Protein AF-A0A812T9V3-F1 (afdb_monomer_lite)

Foldseek 3Di:
DVVVVVVVDPPDPDAAEEEQEADAPVSLVVVLLVLLVVLLPPPLSQSVVVVVSHPYYHYDHNVVVNVCCVVPPPLVSVLSSVCSVPVVCNVVSCCVSPVVVVCVVVVVVVPPDPPD

pLDDT: mean 84.27, std 14.65, range [50.88, 98.06]

Secondary structure (DSSP, 8-state):
-HHHHHTTSPPPPPP-EEEE---THHHHHHHHHHHHHHHTTSTT--HHHHHHT-SEEEE-THHHHHHHHHHH-HHHHHHHHHHHH-GGGHHHHHIIIIIHHHHHHTTTTTT-----

Sequence (116 aa):
MLRLLAALLPAAAAFKALALQGGGARAVAVEAGLFVGLADGEADQAVESCLASFQLLSSVSGSSWFSSELLFSESFLQLLRGMAADPSSAASKFQESWIRPWLTATAVDEKRCPVT

Structure (mmCIF, N/CA/C/O backbone):
data_AF-A0A812T9V3-F1
#
_entry.id   AF-A0A812T9V3-F1
#
loop_
_atom_site.group_PDB
_atom_site.id
_atom_site.type_symbol
_atom_site.label_atom_id
_atom_site.label_alt_id
_atom_site.label_comp_id
_atom_site.label_asym_id
_atom_site.label_entity_id
_atom_site.label_seq_id
_atom_site.pdbx_PDB_ins_code
_atom_site.Cartn_x
_atom_site.Cartn_y
_atom_site.Cartn_z
_atom_site.occupancy
_atom_site.B_iso_or_equiv
_atom_site.auth_seq_id
_atom_site.auth_comp_id
_atom_site.auth_asym_id
_atom_site.auth_atom_id
_atom_site.pdbx_PDB_model_num
ATOM 1 N N . MET A 1 1 ? -24.220 0.323 44.209 1.00 53.03 1 MET A N 1
ATOM 2 C CA . MET A 1 1 ? -24.541 1.336 43.175 1.00 53.03 1 MET A CA 1
ATOM 3 C C . MET A 1 1 ? -23.369 1.692 42.253 1.00 53.03 1 MET A C 1
ATOM 5 O O . MET A 1 1 ? -23.631 1.927 41.085 1.00 53.03 1 MET A O 1
ATOM 9 N N . LEU A 1 2 ? -22.097 1.660 42.687 1.00 52.50 2 LEU A N 1
ATOM 10 C CA . LEU A 1 2 ? -20.949 2.050 41.836 1.00 52.50 2 LEU A CA 1
ATOM 11 C C . LEU A 1 2 ? -20.721 1.184 40.573 1.00 52.50 2 LEU A C 1
ATOM 13 O O . LEU A 1 2 ? -20.263 1.690 39.557 1.00 52.50 2 LEU A O 1
ATOM 17 N N . ARG A 1 3 ? -21.076 -0.110 40.602 1.00 52.84 3 ARG A N 1
ATOM 18 C CA . ARG A 1 3 ? -20.931 -1.016 39.442 1.00 52.84 3 ARG A CA 1
ATOM 19 C C . ARG A 1 3 ? -21.969 -0.788 38.334 1.00 52.84 3 ARG A C 1
ATOM 21 O O . ARG A 1 3 ? -21.733 -1.204 37.209 1.00 52.84 3 ARG A O 1
ATOM 28 N N . LEU A 1 4 ? -23.086 -0.121 38.639 1.00 52.69 4 LEU A N 1
ATOM 29 C CA . LEU A 1 4 ? -24.145 0.144 37.660 1.00 52.69 4 LEU A CA 1
ATOM 30 C C . LEU A 1 4 ? -23.802 1.345 36.757 1.00 52.69 4 LEU A C 1
ATOM 32 O O . LEU A 1 4 ? -24.183 1.350 35.596 1.00 52.69 4 LEU A O 1
ATOM 36 N N . LEU A 1 5 ? -23.036 2.325 37.261 1.00 53.34 5 LEU A N 1
ATOM 37 C CA . LEU A 1 5 ? -22.588 3.481 36.469 1.00 53.34 5 LEU A CA 1
ATOM 38 C C . LEU A 1 5 ? -21.496 3.124 35.447 1.00 53.34 5 LEU A C 1
ATOM 40 O O . LEU A 1 5 ? -21.483 3.681 34.356 1.00 53.34 5 LEU A O 1
ATOM 44 N N . ALA A 1 6 ? -20.608 2.176 35.764 1.00 58.19 6 ALA A N 1
ATOM 45 C CA . ALA A 1 6 ? -19.553 1.741 34.843 1.00 58.19 6 ALA A CA 1
ATOM 46 C C . ALA A 1 6 ? -20.096 0.981 33.616 1.00 58.19 6 ALA A C 1
ATOM 48 O O . ALA A 1 6 ? -19.473 1.009 32.564 1.00 58.19 6 ALA A O 1
ATOM 49 N N . ALA A 1 7 ? -21.265 0.342 33.737 1.00 58.66 7 ALA A N 1
ATOM 50 C CA . ALA A 1 7 ? -21.943 -0.347 32.635 1.00 58.66 7 ALA A CA 1
ATOM 51 C C . ALA A 1 7 ? -22.745 0.599 31.716 1.00 58.66 7 ALA A C 1
ATOM 53 O O . ALA A 1 7 ? -23.219 0.172 30.667 1.00 58.66 7 ALA A O 1
ATOM 54 N N . LEU A 1 8 ? -22.917 1.863 32.119 1.00 62.00 8 LEU A N 1
ATOM 55 C CA . LEU A 1 8 ? -23.640 2.899 31.371 1.00 62.00 8 LEU A CA 1
ATOM 56 C C . LEU A 1 8 ? -22.701 3.879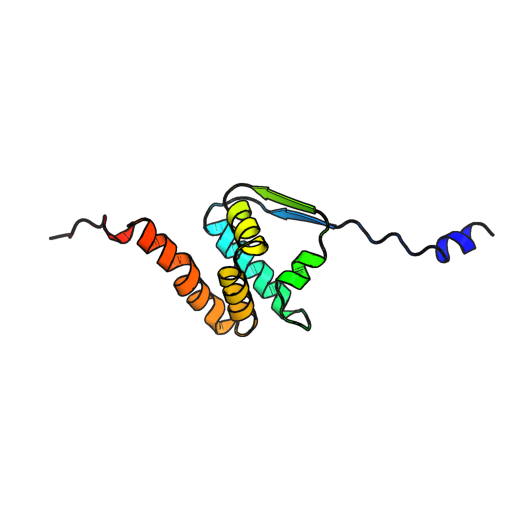 30.653 1.00 62.00 8 LEU A C 1
ATOM 58 O O . LEU A 1 8 ? -23.158 4.684 29.845 1.00 62.00 8 LEU A O 1
ATOM 62 N N . LEU A 1 9 ? -21.398 3.821 30.939 1.00 62.47 9 LEU A N 1
ATOM 63 C CA . LEU A 1 9 ? -20.389 4.544 30.177 1.00 62.47 9 LEU A CA 1
ATOM 64 C C . LEU A 1 9 ? -20.079 3.728 28.916 1.00 62.47 9 LEU A C 1
ATOM 66 O O . LEU A 1 9 ? -19.739 2.549 29.045 1.00 62.47 9 LEU A O 1
ATOM 70 N N . PRO A 1 10 ? -20.173 4.314 27.708 1.00 61.03 10 PRO A N 1
ATOM 71 C CA . PRO A 1 10 ? -19.647 3.664 26.519 1.00 61.03 10 PRO A CA 1
ATOM 72 C C . PRO A 1 10 ? -18.195 3.288 26.809 1.00 61.03 10 PRO A C 1
ATOM 74 O O . PRO A 1 10 ? -17.424 4.138 27.266 1.00 61.03 10 PRO A O 1
ATOM 77 N N . ALA A 1 11 ? -17.822 2.027 26.584 1.00 65.56 11 ALA A N 1
ATOM 78 C CA . ALA A 1 11 ? -16.415 1.660 26.594 1.00 65.56 11 ALA A CA 1
ATOM 79 C C . ALA A 1 11 ? -15.706 2.624 25.637 1.00 65.56 11 ALA A C 1
ATOM 81 O O . ALA A 1 11 ? -16.098 2.722 24.472 1.00 65.56 11 ALA A O 1
ATOM 82 N N . ALA A 1 12 ? -14.736 3.393 26.140 1.00 67.06 12 ALA A N 1
ATOM 83 C CA . ALA A 1 12 ? -13.962 4.283 25.290 1.00 67.06 12 ALA A CA 1
ATOM 84 C C . ALA A 1 12 ? -13.429 3.445 24.123 1.00 67.06 12 ALA A C 1
ATOM 86 O O . ALA A 1 12 ? -12.824 2.394 24.354 1.00 67.06 12 ALA A O 1
ATOM 87 N N . ALA A 1 13 ? -13.736 3.854 22.889 1.00 71.25 13 ALA A N 1
ATOM 88 C CA . ALA A 1 13 ? -13.310 3.118 21.709 1.00 71.25 13 ALA A CA 1
ATOM 89 C C . ALA A 1 13 ? -11.794 2.893 21.797 1.00 71.25 13 ALA A C 1
ATOM 91 O O . ALA A 1 13 ? -11.039 3.831 22.063 1.00 71.25 13 ALA A O 1
ATOM 92 N N . ALA A 1 14 ? -11.361 1.640 21.648 1.00 81.81 14 ALA A N 1
ATOM 93 C CA . ALA A 1 14 ? -9.952 1.300 21.778 1.00 81.81 14 ALA A CA 1
ATOM 94 C C . ALA A 1 14 ? -9.133 2.070 20.733 1.00 81.81 14 ALA A C 1
ATOM 96 O O . ALA A 1 14 ? -9.471 2.059 19.548 1.00 81.81 14 ALA A O 1
ATOM 97 N N . PHE A 1 15 ? -8.052 2.713 21.174 1.00 88.00 15 PHE A N 1
ATOM 98 C CA . PHE A 1 15 ? -7.090 3.347 20.280 1.00 88.00 15 PHE A CA 1
ATOM 99 C C . PHE A 1 15 ? -6.330 2.263 19.506 1.00 88.00 15 PHE A C 1
ATOM 101 O O . PHE A 1 15 ? -5.691 1.396 20.104 1.00 88.00 15 PHE A O 1
ATOM 108 N N . LYS A 1 16 ? -6.407 2.306 18.178 1.00 92.56 16 LYS A N 1
ATOM 109 C CA . LYS A 1 16 ? -5.756 1.386 17.249 1.00 92.56 16 LYS A CA 1
ATOM 110 C C . LYS A 1 16 ? -4.620 2.112 16.535 1.00 92.56 16 LYS A C 1
ATOM 112 O O . LYS A 1 16 ? -4.828 3.123 15.867 1.00 92.56 16 LYS A O 1
ATOM 117 N N . ALA A 1 17 ? -3.418 1.561 16.649 1.00 94.00 17 ALA A N 1
ATOM 118 C CA . ALA A 1 17 ? -2.241 2.017 15.923 1.00 94.00 17 ALA A CA 1
ATOM 119 C C . ALA A 1 17 ? -1.764 0.926 14.960 1.00 94.00 17 ALA A C 1
ATOM 121 O O . ALA A 1 17 ? -1.817 -0.260 15.288 1.00 94.00 17 ALA A O 1
ATOM 122 N N . LEU A 1 18 ? -1.280 1.341 13.794 1.00 93.00 18 LEU A N 1
ATOM 123 C CA . LEU A 1 18 ? -0.702 0.487 12.768 1.00 93.00 18 LEU A CA 1
ATOM 124 C C . LEU A 1 18 ? 0.799 0.772 12.656 1.00 93.00 18 LEU A C 1
ATOM 126 O O . LEU A 1 18 ? 1.210 1.926 12.533 1.00 93.00 18 LEU A O 1
ATOM 130 N N . ALA A 1 19 ? 1.616 -0.279 12.684 1.00 96.25 19 ALA A N 1
ATOM 131 C CA . ALA A 1 19 ? 3.057 -0.198 12.471 1.00 96.25 19 ALA A CA 1
ATOM 132 C C . ALA A 1 19 ? 3.456 -1.077 11.280 1.00 96.25 19 ALA A C 1
ATOM 134 O O . ALA A 1 19 ? 3.145 -2.268 11.265 1.00 96.25 19 ALA A O 1
ATOM 135 N N . LEU A 1 20 ? 4.145 -0.491 10.301 1.00 96.38 20 LEU A N 1
ATOM 136 C CA . LEU A 1 20 ? 4.535 -1.140 9.050 1.00 96.38 20 LEU A CA 1
ATOM 137 C C . LEU A 1 20 ? 6.062 -1.203 8.914 1.00 96.38 20 LEU A C 1
ATOM 139 O O . LEU A 1 20 ? 6.759 -0.187 9.010 1.00 96.38 20 LEU A O 1
ATOM 143 N N . GLN A 1 21 ? 6.583 -2.414 8.710 1.00 98.06 21 GLN A N 1
ATOM 144 C CA . GLN A 1 21 ? 8.015 -2.699 8.691 1.00 98.06 21 GLN A CA 1
ATOM 145 C C . GLN A 1 21 ? 8.598 -2.601 7.281 1.00 98.06 21 GLN A C 1
ATOM 147 O O . GLN A 1 21 ? 8.202 -3.323 6.370 1.00 98.06 21 GLN A O 1
ATOM 152 N N . GLY A 1 22 ? 9.660 -1.809 7.154 1.00 97.75 22 GLY A N 1
ATOM 153 C CA . GLY A 1 22 ? 10.335 -1.585 5.885 1.00 97.75 22 GLY A CA 1
ATOM 154 C C . GLY A 1 22 ? 10.948 -2.827 5.237 1.00 97.75 22 GLY A C 1
ATOM 155 O O . GLY A 1 22 ? 11.376 -3.777 5.895 1.00 97.75 22 GLY A O 1
ATOM 156 N N . GLY A 1 23 ? 11.064 -2.770 3.909 1.00 97.62 23 GLY A N 1
ATOM 157 C CA . GLY A 1 23 ? 11.624 -3.847 3.088 1.00 97.62 23 GLY A CA 1
ATOM 158 C C . GLY A 1 23 ? 11.770 -3.483 1.608 1.00 97.62 23 GLY A C 1
ATOM 159 O O . GLY A 1 23 ? 11.679 -4.364 0.756 1.00 97.62 23 GLY A O 1
ATOM 160 N N . GLY A 1 24 ? 11.942 -2.194 1.291 1.00 95.69 24 GLY A N 1
ATOM 161 C CA . GLY A 1 24 ? 11.960 -1.690 -0.089 1.00 95.69 24 GLY A CA 1
ATOM 162 C C . GLY A 1 24 ? 10.691 -2.055 -0.868 1.00 95.69 24 GLY A C 1
ATOM 163 O O . GLY A 1 24 ? 9.609 -2.149 -0.289 1.00 95.69 24 GLY A O 1
ATOM 164 N N . ALA A 1 25 ? 10.833 -2.332 -2.166 1.00 94.00 25 ALA A N 1
ATOM 165 C CA . ALA A 1 25 ? 9.717 -2.723 -3.034 1.00 94.00 25 ALA A CA 1
ATOM 166 C C . ALA A 1 25 ? 8.959 -3.976 -2.548 1.00 94.00 25 ALA A C 1
ATOM 168 O O . ALA A 1 25 ? 7.765 -4.111 -2.803 1.00 94.00 25 ALA A O 1
ATOM 169 N N . ARG A 1 26 ? 9.620 -4.875 -1.797 1.00 95.88 26 ARG A N 1
ATOM 170 C CA . ARG A 1 26 ? 8.959 -6.048 -1.206 1.00 95.88 26 ARG A CA 1
ATOM 171 C C . ARG A 1 26 ? 7.914 -5.645 -0.170 1.00 95.88 26 ARG A C 1
ATOM 173 O O . ARG A 1 26 ? 6.847 -6.244 -0.156 1.00 95.88 26 ARG A O 1
ATOM 180 N N . ALA A 1 27 ? 8.214 -4.663 0.683 1.00 97.75 27 ALA A N 1
ATOM 181 C CA . ALA A 1 27 ? 7.250 -4.189 1.677 1.00 97.75 27 ALA A CA 1
ATOM 182 C C . ALA A 1 27 ? 6.002 -3.619 0.997 1.00 97.75 27 ALA A C 1
ATOM 184 O O . ALA A 1 27 ? 4.900 -4.017 1.351 1.00 97.75 27 ALA A O 1
ATOM 185 N N . VAL A 1 28 ? 6.177 -2.819 -0.063 1.00 96.62 28 VAL A N 1
ATOM 186 C CA . VAL A 1 28 ? 5.049 -2.269 -0.831 1.00 96.62 28 VAL A CA 1
ATOM 187 C C . VAL A 1 28 ? 4.159 -3.368 -1.407 1.00 96.62 28 VAL A C 1
ATOM 189 O O . VAL A 1 28 ? 2.947 -3.324 -1.234 1.00 96.62 28 VAL A O 1
ATOM 192 N N . ALA A 1 29 ? 4.748 -4.373 -2.061 1.00 96.31 29 ALA A N 1
ATOM 193 C CA . ALA A 1 29 ? 3.984 -5.465 -2.661 1.00 96.31 29 ALA A CA 1
ATOM 194 C C . ALA A 1 29 ? 3.242 -6.315 -1.612 1.00 96.31 29 ALA A C 1
ATOM 196 O O . ALA A 1 29 ? 2.088 -6.688 -1.821 1.00 96.31 29 ALA A O 1
ATOM 197 N N . VAL A 1 30 ? 3.895 -6.614 -0.482 1.00 96.56 30 VAL A N 1
ATOM 198 C CA . VAL A 1 30 ? 3.294 -7.393 0.612 1.00 96.56 30 VAL A CA 1
ATOM 199 C C . VAL A 1 30 ? 2.150 -6.625 1.263 1.00 96.56 30 VAL A C 1
ATOM 201 O O . VAL A 1 30 ? 1.090 -7.201 1.482 1.00 96.56 30 VAL A O 1
ATOM 204 N N . GLU A 1 31 ? 2.340 -5.341 1.552 1.00 95.56 31 GLU A N 1
ATOM 205 C CA . GLU A 1 31 ? 1.316 -4.499 2.173 1.00 95.56 31 GLU A CA 1
ATOM 206 C C . GLU A 1 31 ? 0.132 -4.285 1.229 1.00 95.56 31 GLU A C 1
ATOM 208 O O . GLU A 1 31 ? -1.007 -4.472 1.649 1.00 95.56 31 GLU A O 1
ATOM 213 N N . ALA A 1 32 ? 0.378 -4.017 -0.057 1.00 94.69 32 ALA A N 1
ATOM 214 C CA . ALA A 1 32 ? -0.676 -3.946 -1.067 1.00 94.69 32 ALA A CA 1
ATOM 215 C C . ALA A 1 32 ? -1.509 -5.235 -1.105 1.00 94.69 32 ALA A C 1
ATOM 217 O O . ALA A 1 32 ? -2.731 -5.174 -1.022 1.00 94.69 32 ALA A O 1
ATOM 218 N N . GLY A 1 33 ? -0.861 -6.404 -1.161 1.00 94.25 33 GLY A N 1
ATOM 219 C CA . GLY A 1 33 ? -1.557 -7.692 -1.138 1.00 94.25 33 GLY A CA 1
ATOM 220 C C . GLY A 1 33 ? -2.315 -7.952 0.168 1.00 94.25 33 GLY A C 1
ATOM 221 O O . GLY A 1 33 ? -3.451 -8.415 0.129 1.00 94.25 33 GLY A O 1
ATOM 222 N N . LEU A 1 34 ? -1.716 -7.624 1.318 1.00 92.81 34 LEU A N 1
ATOM 223 C CA . LEU A 1 34 ? -2.342 -7.781 2.633 1.00 92.81 34 LEU A CA 1
ATOM 224 C C . LEU A 1 34 ? -3.612 -6.935 2.745 1.00 92.81 34 LEU A C 1
ATOM 226 O O . LEU A 1 34 ? -4.658 -7.458 3.111 1.00 92.81 34 LEU A O 1
ATOM 230 N N . PHE A 1 35 ? -3.530 -5.645 2.426 1.00 91.00 35 PHE A N 1
ATOM 231 C CA . PHE A 1 35 ? -4.664 -4.733 2.553 1.00 91.00 35 PHE A CA 1
ATOM 232 C C . PHE A 1 35 ? -5.758 -5.009 1.521 1.00 91.00 35 PHE A C 1
ATOM 234 O O . PHE A 1 35 ? -6.932 -4.935 1.865 1.00 91.00 35 PHE A O 1
ATOM 241 N N . VAL A 1 36 ? -5.394 -5.408 0.300 1.00 91.75 36 VAL A N 1
ATOM 242 C CA . VAL A 1 36 ? -6.355 -5.904 -0.697 1.00 91.75 36 VAL A CA 1
ATOM 243 C C . VAL A 1 36 ? -7.078 -7.156 -0.194 1.00 91.75 36 VAL A C 1
ATOM 245 O O . 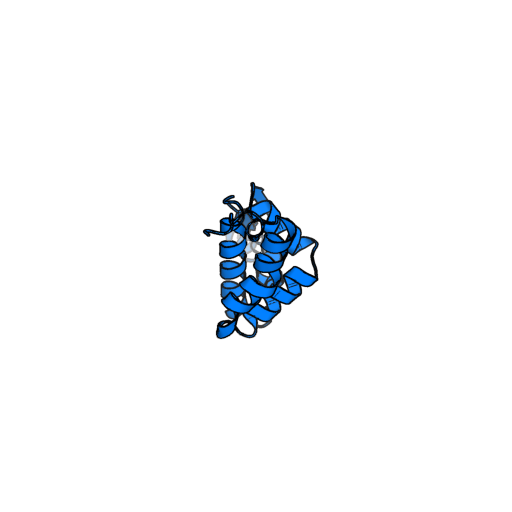VAL A 1 36 ? -8.296 -7.238 -0.298 1.00 91.75 36 VAL A O 1
ATOM 248 N N . GLY A 1 37 ? -6.352 -8.112 0.393 1.00 89.81 37 GLY A N 1
ATOM 249 C CA . GLY A 1 37 ? -6.955 -9.324 0.952 1.00 89.81 37 GLY A CA 1
ATOM 250 C C . GLY A 1 37 ? -7.834 -9.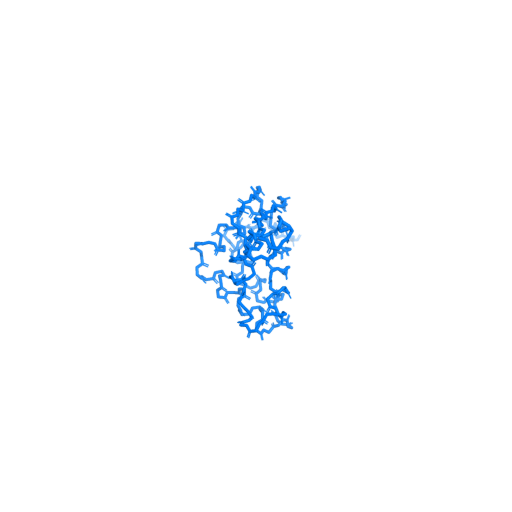060 2.178 1.00 89.81 37 GLY A C 1
ATOM 251 O O . GLY A 1 37 ? -8.833 -9.744 2.367 1.00 89.81 37 GLY A O 1
ATOM 252 N N . LEU A 1 38 ? -7.494 -8.063 3.003 1.00 86.56 38 LEU A N 1
ATOM 253 C CA . LEU A 1 38 ? -8.356 -7.618 4.103 1.00 86.56 38 LEU A CA 1
ATOM 254 C C . LEU A 1 38 ? -9.636 -6.957 3.579 1.00 86.56 38 LEU A C 1
ATOM 256 O O . LEU A 1 38 ? -10.703 -7.198 4.135 1.00 86.56 38 LEU A O 1
ATOM 260 N N . ALA A 1 39 ? -9.534 -6.177 2.501 1.00 83.88 39 ALA A N 1
ATOM 261 C CA . ALA A 1 39 ? -10.677 -5.515 1.887 1.00 83.88 39 ALA A CA 1
ATOM 262 C C . ALA A 1 39 ? -11.675 -6.507 1.266 1.00 83.88 39 ALA A C 1
ATOM 264 O O . ALA A 1 39 ? -12.871 -6.261 1.336 1.00 83.88 39 ALA A O 1
ATOM 265 N N . ASP A 1 40 ? -11.235 -7.657 0.744 1.00 74.56 40 ASP A N 1
ATOM 266 C CA . ASP A 1 40 ? -12.134 -8.719 0.240 1.00 74.56 40 ASP A CA 1
ATOM 267 C C . ASP A 1 40 ? -13.142 -9.215 1.306 1.00 74.56 40 ASP A C 1
ATOM 269 O O . ASP A 1 40 ? -14.233 -9.682 0.986 1.00 74.56 40 ASP A O 1
ATOM 273 N N . GLY A 1 41 ? -12.807 -9.069 2.595 1.00 66.50 41 GLY A N 1
ATOM 274 C CA . 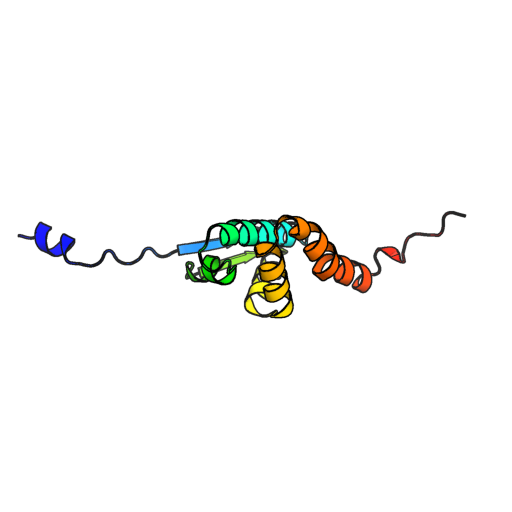GLY A 1 41 ? -13.698 -9.388 3.714 1.00 66.50 41 GLY A CA 1
ATOM 275 C C . GLY A 1 41 ? -14.671 -8.272 4.118 1.00 66.50 41 GLY A C 1
ATOM 276 O O . GLY A 1 41 ? -15.544 -8.518 4.953 1.00 66.50 41 GLY A O 1
ATOM 277 N N . GLU A 1 42 ? -14.536 -7.067 3.562 1.00 67.88 42 GLU A N 1
ATOM 278 C CA . GLU A 1 42 ? -15.335 -5.888 3.908 1.00 67.88 42 GLU A CA 1
ATOM 279 C C . GLU A 1 42 ? -16.478 -5.662 2.906 1.00 67.88 42 GLU A C 1
ATOM 281 O O . GLU A 1 42 ? -16.378 -5.960 1.715 1.00 67.88 42 GLU A O 1
ATOM 286 N N . ALA A 1 43 ? -17.594 -5.103 3.384 1.00 62.03 43 ALA A N 1
ATOM 287 C CA . ALA A 1 43 ? -18.811 -4.940 2.581 1.00 62.03 43 ALA A CA 1
ATOM 288 C C . ALA A 1 43 ? -18.641 -4.001 1.370 1.00 62.03 43 ALA A C 1
ATOM 290 O O . ALA A 1 43 ? -19.396 -4.104 0.404 1.00 62.03 43 ALA A O 1
ATOM 291 N N . ASP A 1 44 ? -17.682 -3.078 1.431 1.00 68.06 44 ASP A N 1
ATOM 292 C CA . ASP A 1 44 ? -17.381 -2.095 0.390 1.00 68.06 44 ASP A CA 1
ATOM 293 C C . ASP A 1 44 ? -16.126 -2.437 -0.429 1.00 68.06 44 ASP A C 1
ATOM 295 O O . ASP A 1 44 ? -15.823 -1.726 -1.388 1.00 68.06 44 ASP A O 1
ATOM 299 N N . GLN A 1 45 ? -15.408 -3.509 -0.067 1.00 68.38 45 GLN A N 1
ATOM 300 C CA . GLN A 1 45 ? -14.118 -3.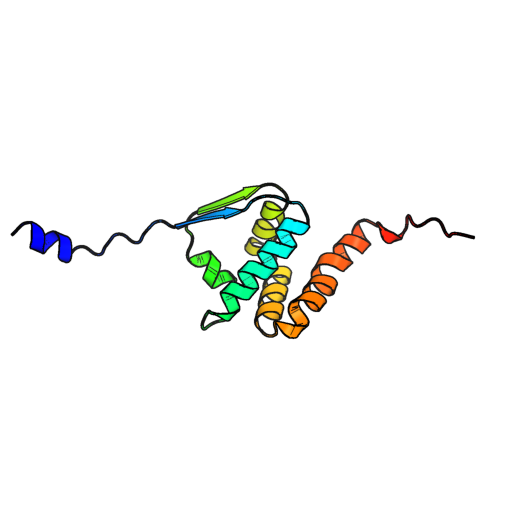898 -0.647 1.00 68.38 45 GLN A CA 1
ATOM 301 C C . GLN A 1 45 ? -13.107 -2.744 -0.743 1.00 68.38 45 GLN A C 1
ATOM 303 O O . GLN A 1 45 ? -12.223 -2.732 -1.606 1.00 68.38 45 GLN A O 1
ATOM 308 N N . ALA A 1 46 ? -13.228 -1.757 0.148 1.00 74.38 46 ALA A N 1
ATOM 309 C CA . ALA A 1 46 ? -12.409 -0.560 0.124 1.00 74.38 46 ALA A CA 1
ATOM 310 C C . ALA A 1 46 ? -11.205 -0.732 1.052 1.00 74.38 46 ALA A C 1
ATOM 312 O O . ALA A 1 46 ? -11.331 -0.835 2.274 1.00 74.38 46 ALA A O 1
ATOM 313 N N . VAL A 1 47 ? -10.004 -0.701 0.477 1.00 78.38 47 VAL A N 1
ATOM 314 C CA . VAL A 1 47 ? -8.750 -0.744 1.245 1.00 78.38 47 VAL A CA 1
ATOM 315 C C . VAL A 1 47 ? -8.665 0.418 2.242 1.00 78.38 47 VAL A C 1
ATOM 317 O O . VAL A 1 47 ? -8.129 0.280 3.343 1.00 78.38 47 VAL A O 1
ATOM 320 N N . GLU A 1 48 ? -9.247 1.558 1.889 1.00 80.56 48 GLU A N 1
ATOM 321 C CA . GLU A 1 48 ? -9.343 2.747 2.726 1.00 80.56 48 GLU A CA 1
ATOM 322 C C . GLU A 1 48 ? -10.133 2.487 4.011 1.00 80.56 48 GLU A C 1
ATOM 324 O O . GLU A 1 48 ? -9.754 2.988 5.071 1.00 80.56 48 GLU A O 1
ATOM 329 N N . SER A 1 49 ? -11.178 1.659 3.947 1.00 79.31 49 SER A N 1
ATOM 330 C CA . SER A 1 49 ? -12.001 1.300 5.105 1.00 79.31 49 SER A CA 1
ATOM 331 C C . SER A 1 49 ? -11.210 0.485 6.129 1.00 79.31 49 SER A C 1
ATOM 333 O O . SER A 1 49 ? -11.334 0.719 7.336 1.00 79.31 49 SER A O 1
ATOM 335 N N . CYS A 1 50 ? -10.293 -0.381 5.680 1.00 78.81 50 CYS A N 1
ATOM 336 C CA . CYS A 1 50 ? -9.382 -1.097 6.577 1.00 78.81 50 CYS A CA 1
ATOM 337 C C . CYS A 1 50 ? -8.482 -0.128 7.369 1.00 78.81 50 CYS A C 1
ATOM 339 O O . CYS A 1 50 ? -8.212 -0.335 8.557 1.00 78.81 50 CYS A O 1
ATOM 341 N N . LEU A 1 51 ? -8.040 0.954 6.727 1.00 79.94 51 LEU A N 1
ATOM 342 C CA . LEU A 1 51 ? -7.102 1.925 7.298 1.00 79.94 51 LEU A CA 1
ATOM 343 C C . LEU A 1 51 ? -7.789 2.978 8.162 1.00 79.94 51 LEU A C 1
ATOM 345 O O . LEU A 1 51 ? -7.220 3.397 9.168 1.00 79.94 51 LEU A O 1
ATOM 349 N N . ALA A 1 52 ? -9.025 3.348 7.821 1.00 82.69 52 ALA A N 1
ATOM 350 C CA . ALA A 1 52 ? -9.845 4.292 8.579 1.00 82.69 52 ALA A CA 1
ATOM 351 C C . ALA A 1 52 ? -10.065 3.853 10.038 1.00 82.69 52 ALA A C 1
ATOM 353 O O . ALA A 1 52 ? -10.370 4.670 10.907 1.00 82.69 52 ALA A O 1
ATOM 354 N N . SER A 1 53 ? -9.884 2.561 10.327 1.00 82.81 53 SER A N 1
ATOM 355 C CA . SER A 1 53 ? -9.984 2.015 11.677 1.00 82.81 53 SER A CA 1
ATOM 356 C C . SER A 1 53 ? -8.810 2.391 12.599 1.00 82.81 53 SER A C 1
ATOM 358 O O . SER A 1 53 ? -8.961 2.292 13.821 1.00 82.81 53 SER A O 1
ATOM 360 N N . PHE A 1 54 ? -7.671 2.839 12.055 1.00 89.19 54 PHE A N 1
ATOM 361 C CA . PHE A 1 54 ? -6.461 3.184 12.807 1.00 89.19 54 PHE A CA 1
ATOM 362 C C . PHE A 1 54 ? -6.315 4.699 12.986 1.00 89.19 54 PHE A C 1
ATOM 364 O O . PHE A 1 54 ? -6.453 5.468 12.041 1.00 89.19 54 PHE A O 1
ATOM 371 N N . GLN A 1 55 ? -5.984 5.140 14.203 1.00 92.19 55 GLN A N 1
ATOM 372 C CA . GLN A 1 55 ? -5.771 6.561 14.517 1.00 92.19 55 GLN A CA 1
ATOM 373 C C . GLN A 1 55 ? -4.308 7.000 14.385 1.00 92.19 55 GLN A C 1
ATOM 375 O O . GLN A 1 55 ? -4.027 8.196 14.346 1.00 92.19 55 GLN A O 1
ATOM 380 N N . LEU A 1 56 ? -3.367 6.054 14.348 1.00 92.88 56 LEU A N 1
ATOM 381 C CA . LEU A 1 56 ? -1.940 6.331 14.210 1.00 92.88 56 LEU A CA 1
ATOM 382 C C . LEU A 1 56 ? -1.301 5.330 13.255 1.00 92.88 56 LEU A C 1
ATOM 384 O O . LEU A 1 56 ? -1.497 4.125 13.405 1.00 92.88 56 LEU A O 1
ATOM 388 N N . LEU A 1 57 ? -0.490 5.837 12.330 1.00 92.88 57 LEU A N 1
ATOM 389 C CA . LEU A 1 57 ? 0.318 5.040 11.416 1.00 92.88 57 LEU A CA 1
ATOM 390 C C . LEU A 1 57 ? 1.801 5.356 11.634 1.00 92.88 57 LEU A C 1
ATOM 392 O O . LEU A 1 57 ? 2.209 6.515 11.607 1.00 92.88 57 LEU A O 1
ATOM 396 N N . SER A 1 58 ? 2.602 4.313 11.838 1.00 95.94 58 SER A N 1
ATOM 397 C CA . SER A 1 58 ? 4.064 4.362 11.854 1.00 95.94 58 SER A CA 1
ATOM 398 C C . SER A 1 58 ? 4.597 3.473 10.735 1.00 95.94 58 SER A C 1
ATOM 400 O O . SER A 1 58 ? 4.179 2.325 10.605 1.00 95.94 58 SER A O 1
ATOM 402 N N . SER A 1 59 ? 5.508 3.987 9.914 1.00 96.75 59 SER A N 1
ATOM 403 C CA . SER A 1 59 ? 6.111 3.236 8.810 1.00 96.75 59 SER A CA 1
ATOM 404 C C . SER A 1 59 ? 7.587 3.583 8.656 1.00 96.75 59 SER A C 1
ATOM 406 O O . SER A 1 59 ? 8.041 4.640 9.097 1.00 96.75 59 SER A O 1
ATOM 408 N N . VAL A 1 60 ? 8.348 2.692 8.020 1.00 98.06 60 VAL A N 1
ATOM 409 C CA . VAL A 1 60 ? 9.768 2.923 7.728 1.00 98.06 60 VAL A CA 1
ATOM 410 C C . VAL A 1 60 ? 10.158 2.372 6.356 1.00 98.06 60 VAL A C 1
ATOM 412 O O . VAL A 1 60 ? 9.684 1.317 5.939 1.00 98.06 60 VAL A O 1
ATOM 415 N N . SER A 1 61 ? 11.083 3.050 5.664 1.00 97.31 61 SER A N 1
ATOM 416 C CA . SER A 1 61 ? 11.673 2.602 4.390 1.00 97.31 61 SER A CA 1
ATOM 417 C C . SER A 1 61 ? 10.597 2.275 3.336 1.00 97.31 61 SER A C 1
ATOM 419 O O . SER A 1 61 ? 9.754 3.119 3.055 1.00 97.31 61 SER A O 1
ATOM 421 N N . GLY A 1 62 ? 10.611 1.079 2.738 1.00 96.94 62 GLY A N 1
ATOM 422 C CA . GLY A 1 62 ? 9.655 0.682 1.696 1.00 96.94 62 GLY A CA 1
ATOM 423 C C . GLY A 1 62 ? 8.183 0.813 2.103 1.00 96.94 62 GLY A C 1
ATOM 424 O O . GLY A 1 62 ? 7.370 1.225 1.284 1.00 96.94 62 GLY A O 1
ATOM 425 N N . SER A 1 63 ? 7.839 0.571 3.369 1.00 96.88 63 SER A N 1
ATOM 426 C CA . SER A 1 63 ? 6.464 0.755 3.857 1.00 96.88 63 SER A CA 1
ATOM 427 C C . SER A 1 63 ? 6.034 2.217 3.886 1.00 96.88 63 SER A C 1
ATOM 429 O O . SER A 1 63 ? 4.848 2.530 3.796 1.00 96.88 63 SER A O 1
ATOM 431 N N . SER A 1 64 ? 6.988 3.144 3.996 1.00 96.31 64 SER A N 1
ATOM 432 C CA . SER A 1 64 ? 6.700 4.572 3.867 1.00 96.31 64 SER A CA 1
ATOM 433 C C . SER A 1 64 ? 6.320 4.935 2.432 1.00 96.31 64 SER A C 1
ATOM 435 O O . SER A 1 64 ? 5.532 5.857 2.247 1.00 96.31 64 SER A O 1
ATOM 437 N N . TRP A 1 65 ? 6.803 4.197 1.424 1.00 95.94 65 TRP A N 1
ATOM 438 C CA . TRP A 1 65 ? 6.353 4.370 0.039 1.00 95.94 65 TRP A CA 1
ATOM 439 C C . TRP A 1 65 ? 4.905 3.913 -0.108 1.00 95.94 65 TRP A C 1
ATOM 441 O O . TRP A 1 65 ? 4.083 4.704 -0.554 1.00 95.94 65 TRP A O 1
ATOM 451 N N . PHE A 1 66 ? 4.570 2.707 0.368 1.00 95.12 66 PHE A N 1
ATOM 452 C CA . PHE A 1 66 ? 3.184 2.220 0.389 1.00 95.12 66 PHE A CA 1
ATOM 453 C C . PHE A 1 66 ? 2.252 3.196 1.112 1.00 95.12 66 PHE A C 1
ATOM 455 O O . PHE A 1 66 ? 1.249 3.619 0.551 1.00 95.12 66 PHE A O 1
ATOM 462 N N . SER A 1 67 ? 2.623 3.614 2.326 1.00 93.56 67 SER A N 1
ATOM 463 C CA . SER A 1 67 ? 1.824 4.550 3.126 1.00 93.56 67 SER A CA 1
ATOM 464 C C . SER A 1 67 ? 1.626 5.894 2.416 1.00 93.56 67 SER A C 1
ATOM 466 O O . SER A 1 67 ? 0.553 6.479 2.504 1.00 93.56 67 SER A O 1
ATOM 468 N N . SER A 1 68 ? 2.643 6.393 1.706 1.00 93.81 68 SER A N 1
ATOM 469 C CA . SER A 1 68 ? 2.543 7.662 0.973 1.00 93.81 68 SER A CA 1
ATOM 470 C C . SER A 1 68 ? 1.656 7.534 -0.263 1.00 93.81 68 SER A C 1
ATOM 472 O O . SER A 1 68 ? 0.811 8.392 -0.494 1.00 93.81 68 SER A O 1
ATOM 474 N N . GLU A 1 69 ? 1.812 6.460 -1.036 1.00 94.06 69 GLU A N 1
ATOM 475 C CA . GLU A 1 69 ? 0.959 6.173 -2.194 1.00 94.06 69 GLU A CA 1
ATOM 476 C C . GLU A 1 69 ? -0.506 6.048 -1.763 1.00 94.06 69 GLU A C 1
ATOM 478 O O . GLU A 1 69 ? -1.394 6.683 -2.316 1.00 94.06 69 GLU A O 1
ATOM 483 N N . LEU A 1 70 ? -0.754 5.309 -0.690 1.00 89.00 70 LEU A N 1
ATOM 484 C CA . LEU A 1 70 ? -2.080 5.111 -0.124 1.00 89.00 70 LEU A CA 1
ATOM 485 C C . LEU A 1 70 ? -2.757 6.415 0.333 1.00 89.00 70 LEU A C 1
ATOM 487 O O . LEU A 1 70 ? -3.968 6.556 0.201 1.00 89.00 70 LEU A O 1
ATOM 491 N N . LEU A 1 71 ? -1.989 7.371 0.866 1.00 86.75 71 LEU A N 1
ATOM 492 C CA . LEU A 1 71 ? -2.515 8.652 1.349 1.00 86.75 71 LEU A CA 1
ATOM 493 C C . LEU A 1 71 ? -2.664 9.709 0.247 1.00 86.75 71 LEU A C 1
ATOM 495 O O . LEU A 1 71 ? -3.505 10.597 0.378 1.00 86.75 71 LEU A O 1
ATOM 499 N N . PHE A 1 72 ? -1.835 9.659 -0.800 1.00 90.31 72 PHE A N 1
ATOM 500 C CA . PHE A 1 72 ? -1.675 10.781 -1.733 1.00 90.31 72 PHE A CA 1
ATOM 501 C C . PHE A 1 72 ? -1.803 10.417 -3.222 1.00 90.31 72 PHE A C 1
ATOM 503 O O . PHE A 1 72 ? -1.798 11.321 -4.057 1.00 90.31 72 PHE A O 1
ATOM 510 N N . SER A 1 73 ? -1.920 9.137 -3.581 1.00 93.81 73 SER A N 1
ATOM 511 C CA . SER A 1 73 ? -1.911 8.658 -4.970 1.00 93.81 73 SER A CA 1
ATOM 512 C C . SER A 1 73 ? -3.244 8.011 -5.347 1.00 93.81 73 SER A C 1
ATOM 514 O O . SER A 1 73 ? -3.494 6.835 -5.081 1.00 93.81 73 SER A O 1
ATOM 516 N N . GLU A 1 74 ? -4.112 8.773 -6.020 1.00 93.19 74 GLU A N 1
ATOM 517 C CA . GLU A 1 74 ? -5.410 8.262 -6.490 1.00 93.19 74 GLU A CA 1
ATOM 518 C C . GLU A 1 74 ? -5.236 7.078 -7.455 1.00 93.19 74 GLU A C 1
ATOM 520 O O . GLU A 1 74 ? -5.977 6.105 -7.377 1.00 93.19 74 GLU A O 1
ATOM 525 N N . SER A 1 75 ? -4.232 7.103 -8.337 1.00 94.88 75 SER A N 1
ATOM 526 C CA . SER A 1 75 ? -3.966 5.985 -9.254 1.00 94.88 75 SER A CA 1
ATOM 527 C C . SER A 1 75 ? -3.578 4.706 -8.511 1.00 94.88 75 SER A C 1
ATOM 529 O O . SER A 1 75 ? -3.979 3.617 -8.925 1.00 94.88 75 SER A O 1
ATOM 531 N N . PHE A 1 76 ? -2.844 4.821 -7.402 1.00 94.94 76 PHE A N 1
ATOM 532 C CA . PHE A 1 76 ? -2.525 3.679 -6.554 1.00 94.94 76 PHE A CA 1
ATOM 533 C C . PHE A 1 76 ? -3.765 3.152 -5.824 1.00 94.94 76 PHE A C 1
ATOM 535 O O . PHE A 1 76 ? -3.986 1.944 -5.809 1.00 94.94 76 PHE A O 1
ATOM 542 N N . LEU A 1 77 ? -4.628 4.030 -5.300 1.00 91.56 77 LEU A N 1
ATOM 543 C CA . LEU A 1 77 ? -5.911 3.621 -4.711 1.00 91.56 77 LEU A CA 1
ATOM 544 C C . LEU A 1 77 ? -6.796 2.887 -5.725 1.00 91.56 77 LEU A C 1
ATOM 546 O O . LEU A 1 77 ? -7.328 1.820 -5.424 1.00 91.56 77 LEU A O 1
ATOM 550 N N . GLN A 1 78 ? -6.902 3.401 -6.952 1.00 92.44 78 GLN A N 1
ATOM 551 C CA . GLN A 1 78 ? -7.644 2.740 -8.029 1.00 92.44 78 GLN A CA 1
ATOM 552 C C . GLN A 1 78 ? -7.045 1.377 -8.395 1.00 92.44 78 GLN A C 1
ATOM 554 O O . GLN A 1 78 ? -7.789 0.430 -8.652 1.00 92.44 78 GLN A O 1
ATOM 559 N N . LEU A 1 79 ? -5.714 1.243 -8.368 1.00 94.94 79 LEU A N 1
ATOM 560 C CA . LEU A 1 79 ? -5.050 -0.050 -8.524 1.00 94.94 79 LEU A CA 1
ATOM 561 C C . LEU A 1 79 ? -5.464 -1.024 -7.413 1.00 94.94 79 LEU A C 1
ATOM 563 O O . LEU A 1 79 ? -5.890 -2.133 -7.727 1.00 94.94 79 LEU A O 1
ATOM 567 N N . LEU A 1 80 ? -5.388 -0.624 -6.139 1.00 93.19 80 LEU A N 1
ATOM 568 C CA . LEU A 1 80 ? -5.751 -1.498 -5.018 1.00 93.19 80 LEU A CA 1
ATOM 569 C C . LEU A 1 80 ? -7.232 -1.899 -5.051 1.00 93.19 80 LEU A C 1
ATOM 571 O O . LEU A 1 80 ? -7.543 -3.078 -4.906 1.00 93.19 80 LEU A O 1
ATOM 575 N N . ARG A 1 81 ? -8.140 -0.958 -5.336 1.00 90.50 81 ARG A N 1
ATOM 576 C CA . ARG A 1 81 ? -9.571 -1.247 -5.547 1.00 90.50 81 ARG A CA 1
ATOM 577 C C . ARG A 1 81 ? -9.775 -2.232 -6.699 1.00 90.50 81 ARG A C 1
ATOM 579 O O . ARG A 1 81 ? -10.531 -3.189 -6.579 1.00 90.50 81 ARG A O 1
ATOM 586 N N . GLY A 1 82 ? -9.054 -2.044 -7.805 1.00 91.25 82 GLY A N 1
ATOM 587 C CA . GLY A 1 82 ? -9.085 -2.955 -8.946 1.00 91.25 82 GLY A CA 1
ATOM 588 C C . GLY A 1 82 ? -8.529 -4.348 -8.635 1.00 91.25 82 GLY A C 1
ATOM 589 O O . GLY A 1 82 ? -8.984 -5.323 -9.234 1.00 91.25 82 GLY A O 1
ATOM 590 N N . MET A 1 83 ? -7.559 -4.460 -7.724 1.00 92.81 83 MET A N 1
ATOM 591 C CA . MET A 1 83 ? -7.046 -5.739 -7.223 1.00 92.81 83 MET A CA 1
ATOM 592 C C . MET A 1 83 ? -8.049 -6.422 -6.284 1.00 92.81 83 MET A C 1
ATOM 594 O O . MET A 1 83 ? -8.215 -7.632 -6.387 1.00 92.81 83 MET A O 1
ATOM 598 N N . ALA A 1 84 ? -8.725 -5.667 -5.412 1.00 90.50 84 ALA A N 1
ATOM 599 C CA . ALA A 1 84 ? -9.744 -6.193 -4.499 1.00 90.50 84 ALA A CA 1
ATOM 600 C C . ALA A 1 84 ? -10.989 -6.688 -5.247 1.00 90.50 84 ALA A C 1
ATOM 602 O O . ALA A 1 84 ? -11.467 -7.782 -4.978 1.00 90.50 84 ALA A O 1
ATOM 603 N N . ALA A 1 85 ? -11.446 -5.944 -6.259 1.00 88.25 85 ALA A N 1
ATOM 604 C CA . ALA A 1 85 ? -12.620 -6.307 -7.054 1.00 88.25 85 ALA A CA 1
ATOM 605 C C . ALA A 1 85 ? -12.427 -7.565 -7.927 1.00 88.25 85 ALA A C 1
ATOM 607 O O . ALA A 1 85 ? -13.401 -8.200 -8.329 1.00 88.25 85 ALA A O 1
ATOM 608 N N . ASP A 1 86 ? -11.183 -7.912 -8.269 1.00 90.12 86 ASP A N 1
ATOM 609 C CA . ASP A 1 86 ? -10.856 -9.156 -8.972 1.00 90.12 86 ASP A CA 1
ATOM 610 C C . ASP A 1 86 ? -9.485 -9.680 -8.510 1.00 90.12 86 ASP A C 1
ATOM 612 O O . ASP A 1 86 ? -8.455 -9.423 -9.155 1.00 90.12 86 ASP A O 1
ATOM 616 N N . PRO A 1 87 ? -9.468 -10.441 -7.398 1.00 89.38 87 PRO A N 1
ATOM 617 C CA . PRO A 1 87 ? -8.244 -10.969 -6.805 1.00 89.38 87 PRO A CA 1
ATOM 618 C C . PRO A 1 87 ? -7.473 -11.909 -7.737 1.00 89.38 87 PRO A C 1
ATOM 620 O O . PRO A 1 87 ? -6.250 -12.020 -7.632 1.00 89.38 87 PRO A O 1
ATOM 623 N N . SER A 1 88 ? -8.159 -12.560 -8.686 1.00 92.25 88 SER A N 1
ATOM 624 C CA . SER A 1 88 ? -7.539 -13.507 -9.622 1.00 92.25 88 SER A CA 1
ATOM 625 C C . SER A 1 88 ? -6.528 -12.838 -10.561 1.00 92.25 88 SER A C 1
ATOM 627 O O . SER A 1 88 ? -5.548 -13.466 -10.966 1.00 92.25 88 SER A O 1
ATOM 629 N N . SER A 1 89 ? -6.718 -11.544 -10.845 1.00 94.44 89 SER A N 1
ATOM 630 C CA . SER A 1 89 ? -5.820 -10.720 -11.662 1.00 94.44 89 SER A CA 1
ATOM 631 C C . SER A 1 89 ? -5.004 -9.709 -10.849 1.00 94.44 89 SER A C 1
ATOM 633 O O . SER A 1 89 ? -4.281 -8.891 -11.421 1.00 94.44 89 SER A O 1
ATOM 635 N N . ALA A 1 90 ? -5.062 -9.754 -9.513 1.00 93.50 90 ALA A N 1
ATOM 636 C CA . ALA A 1 90 ? -4.386 -8.778 -8.658 1.00 93.50 90 ALA A CA 1
ATOM 637 C C . ALA A 1 90 ? -2.870 -8.725 -8.907 1.00 93.50 90 ALA A C 1
ATOM 639 O O . ALA A 1 90 ? -2.287 -7.646 -9.025 1.00 93.50 90 ALA A O 1
ATOM 640 N N . ALA A 1 91 ? -2.233 -9.891 -9.056 1.00 95.12 91 ALA A N 1
ATOM 641 C CA . ALA A 1 91 ? -0.801 -9.979 -9.319 1.00 95.12 91 ALA A CA 1
ATOM 642 C C . ALA A 1 91 ? -0.414 -9.355 -10.672 1.00 95.12 91 ALA A C 1
ATOM 644 O O . ALA A 1 91 ? 0.552 -8.595 -10.732 1.00 95.12 91 ALA A O 1
ATOM 645 N N . SER A 1 92 ? -1.162 -9.633 -11.748 1.00 97.00 92 SER A N 1
ATOM 646 C CA . SER A 1 92 ? -0.880 -9.054 -13.068 1.00 97.00 92 SER A CA 1
ATOM 647 C C . SER A 1 92 ? -1.134 -7.547 -13.083 1.00 97.00 92 SER A C 1
ATOM 649 O O . SER A 1 92 ? -0.291 -6.803 -13.574 1.00 97.00 92 SER A O 1
ATOM 651 N N . LYS A 1 93 ? -2.221 -7.077 -12.456 1.00 96.44 93 LYS A N 1
ATOM 652 C CA . LYS A 1 93 ? -2.516 -5.642 -12.314 1.00 96.44 93 LYS A CA 1
ATOM 653 C C . LYS A 1 93 ? -1.409 -4.900 -11.568 1.00 96.44 93 LYS A C 1
ATOM 655 O O . LYS A 1 93 ? -0.967 -3.850 -12.024 1.00 96.44 93 LYS A O 1
ATOM 660 N N . PHE A 1 94 ? -0.924 -5.442 -10.449 1.00 97.12 94 PHE A N 1
ATOM 661 C CA . PHE A 1 94 ? 0.161 -4.815 -9.688 1.00 97.12 94 PHE A CA 1
ATOM 662 C C . PHE A 1 94 ? 1.483 -4.800 -10.474 1.00 97.12 94 PHE A C 1
ATOM 664 O O . PHE A 1 94 ? 2.204 -3.799 -10.478 1.00 97.12 94 PHE A O 1
ATOM 671 N N . GLN A 1 95 ? 1.782 -5.890 -11.191 1.00 96.06 95 GLN A N 1
ATOM 672 C CA . GLN A 1 95 ? 2.946 -5.970 -12.075 1.00 96.06 95 GLN A CA 1
ATOM 673 C C . GLN A 1 95 ? 2.908 -4.908 -13.179 1.00 96.06 95 GLN A C 1
ATOM 675 O O . GLN A 1 95 ? 3.901 -4.223 -13.418 1.00 96.06 95 GLN A O 1
ATOM 680 N N . GLU A 1 96 ? 1.768 -4.755 -13.847 1.00 96.38 96 GLU A N 1
ATOM 681 C CA . GLU A 1 96 ? 1.618 -3.845 -14.983 1.00 96.38 96 GLU A CA 1
ATOM 682 C C . GLU A 1 96 ? 1.545 -2.378 -14.566 1.00 96.38 96 GLU A C 1
ATOM 684 O O . GLU A 1 96 ? 2.170 -1.537 -15.210 1.00 96.38 96 GLU A O 1
ATOM 689 N N . SER A 1 97 ? 0.821 -2.077 -13.488 1.00 95.44 97 SER A N 1
ATOM 690 C CA . SER A 1 97 ? 0.496 -0.701 -13.101 1.00 95.44 97 SER A CA 1
ATOM 691 C C . SER A 1 97 ? 1.466 -0.088 -12.095 1.00 95.44 97 SER A C 1
ATOM 693 O O . SER A 1 97 ? 1.536 1.134 -12.010 1.00 95.44 97 SER A O 1
ATOM 695 N N . TRP A 1 98 ? 2.217 -0.897 -11.335 1.00 95.19 98 TRP A N 1
ATOM 696 C CA . TRP A 1 98 ? 3.175 -0.388 -10.345 1.00 95.19 98 TRP A CA 1
ATOM 697 C C . TRP A 1 98 ? 4.613 -0.833 -10.627 1.00 95.19 98 TRP A C 1
ATOM 699 O O . TRP A 1 98 ? 5.503 0.009 -10.730 1.00 95.19 98 TRP A O 1
ATOM 709 N N . ILE A 1 99 ? 4.865 -2.134 -10.826 1.00 94.31 99 ILE A N 1
ATOM 710 C CA . ILE A 1 99 ? 6.241 -2.646 -10.987 1.00 94.31 99 ILE A CA 1
ATOM 711 C C . ILE A 1 99 ? 6.855 -2.217 -12.325 1.00 94.31 99 ILE A C 1
ATOM 713 O O . ILE A 1 99 ? 7.940 -1.636 -12.343 1.00 94.31 99 ILE A O 1
ATOM 717 N N . ARG A 1 100 ? 6.186 -2.484 -13.454 1.00 92.94 100 ARG A N 1
ATOM 718 C CA . ARG A 1 100 ? 6.732 -2.200 -14.791 1.00 92.94 100 ARG A CA 1
ATOM 719 C C . ARG A 1 100 ? 7.081 -0.714 -14.992 1.00 92.94 100 ARG A C 1
ATOM 721 O O . ARG A 1 100 ? 8.181 -0.463 -15.478 1.00 92.94 100 ARG A O 1
ATOM 728 N N . PRO A 1 101 ? 6.255 0.271 -14.584 1.00 91.94 101 PRO A N 1
ATOM 729 C CA . PRO A 1 101 ? 6.625 1.686 -14.663 1.00 91.94 101 PRO A CA 1
ATOM 730 C C . PRO A 1 101 ? 7.910 2.019 -13.899 1.00 91.94 101 PRO A C 1
ATOM 732 O O . PRO A 1 101 ? 8.764 2.729 -14.426 1.00 91.94 101 PRO A O 1
ATOM 735 N N . TRP A 1 102 ? 8.085 1.460 -12.698 1.00 88.88 102 TRP A N 1
ATOM 736 C CA . TRP A 1 102 ? 9.306 1.630 -11.908 1.00 88.88 102 TRP A CA 1
ATOM 737 C C . TRP A 1 102 ? 10.535 1.026 -12.596 1.00 88.88 102 TRP A C 1
ATOM 739 O O . TRP A 1 102 ? 11.589 1.665 -12.630 1.00 88.88 102 TRP A O 1
ATOM 749 N N . LEU A 1 103 ? 10.416 -0.174 -13.173 1.00 89.75 103 LEU A N 1
ATOM 750 C CA . LEU A 1 103 ? 11.511 -0.815 -13.912 1.00 89.75 103 LEU A CA 1
ATOM 751 C C . LEU A 1 103 ? 11.914 0.003 -15.147 1.00 89.75 103 LEU A C 1
ATOM 753 O O . LEU A 1 103 ? 13.102 0.251 -15.354 1.00 89.75 103 LEU A O 1
ATOM 757 N N . THR A 1 104 ? 10.932 0.491 -15.912 1.00 89.00 104 THR A N 1
ATOM 758 C CA . THR A 1 104 ? 11.167 1.371 -17.065 1.00 89.00 104 THR A CA 1
ATOM 759 C C . THR A 1 104 ? 11.858 2.665 -16.638 1.00 89.00 104 THR A C 1
ATOM 761 O O . THR A 1 104 ? 12.870 3.043 -17.218 1.00 89.00 104 THR A O 1
ATOM 764 N N . ALA A 1 105 ? 11.361 3.327 -15.589 1.00 88.50 105 ALA A N 1
ATOM 765 C CA . ALA A 1 105 ? 11.917 4.592 -15.109 1.00 88.50 105 ALA A CA 1
ATOM 766 C C . ALA A 1 105 ? 13.344 4.459 -14.552 1.00 88.50 105 ALA A C 1
ATOM 768 O O . ALA A 1 105 ? 14.108 5.422 -14.568 1.00 88.50 105 ALA A O 1
ATOM 769 N N . THR A 1 106 ? 13.712 3.276 -14.053 1.00 86.31 106 THR A N 1
ATOM 770 C CA . THR A 1 106 ? 15.037 3.013 -13.470 1.00 86.31 106 THR A CA 1
ATOM 771 C C . THR A 1 106 ? 16.013 2.341 -14.437 1.00 86.31 106 THR A C 1
ATOM 773 O O . THR A 1 106 ? 17.149 2.062 -14.048 1.00 86.31 106 THR A O 1
ATOM 776 N N . ALA A 1 107 ? 15.604 2.119 -15.695 1.00 83.62 107 ALA A N 1
ATOM 777 C CA . ALA A 1 107 ? 16.428 1.565 -16.773 1.00 83.62 107 ALA A CA 1
ATOM 778 C C . ALA A 1 107 ? 17.168 0.265 -16.393 1.00 83.62 107 ALA A C 1
ATOM 780 O O . ALA A 1 107 ? 18.263 -0.023 -16.884 1.00 83.62 107 ALA A O 1
ATOM 781 N N . VAL A 1 108 ? 16.582 -0.542 -15.503 1.00 71.88 108 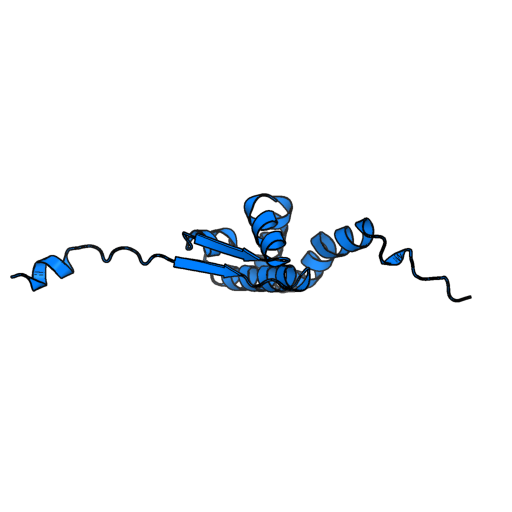VAL A N 1
ATOM 782 C CA . VAL A 1 108 ? 17.184 -1.810 -15.050 1.00 71.88 108 VAL A CA 1
ATOM 783 C C . VAL A 1 108 ? 17.328 -2.814 -16.194 1.00 71.88 108 VAL A C 1
ATOM 785 O O . VAL A 1 108 ? 18.264 -3.612 -16.179 1.00 71.88 108 VAL A O 1
ATOM 788 N N . ASP A 1 109 ? 16.474 -2.719 -17.214 1.00 62.00 109 ASP A N 1
ATOM 789 C CA . ASP A 1 109 ? 16.524 -3.582 -18.397 1.00 62.00 109 ASP A CA 1
ATOM 790 C C . ASP A 1 109 ? 17.504 -3.091 -19.481 1.00 62.00 109 ASP A C 1
ATOM 792 O O . ASP A 1 109 ? 18.000 -3.898 -20.265 1.00 62.00 109 ASP A O 1
ATOM 796 N N . GLU A 1 110 ? 17.871 -1.804 -19.501 1.00 59.31 110 GLU A N 1
ATOM 797 C CA . GLU A 1 110 ? 18.774 -1.238 -20.523 1.00 59.31 110 GLU A CA 1
ATOM 798 C C . GLU A 1 110 ? 20.249 -1.619 -20.306 1.00 59.31 110 GLU A C 1
ATOM 800 O O . GLU A 1 110 ? 21.069 -1.515 -21.216 1.00 59.31 110 GLU A O 1
ATOM 805 N N . LYS A 1 111 ? 20.611 -2.103 -19.109 1.00 54.00 111 LYS A N 1
ATOM 806 C CA . LYS A 1 111 ? 21.986 -2.518 -18.775 1.00 54.00 111 LYS A CA 1
ATOM 807 C C . LYS A 1 111 ? 22.298 -3.987 -19.064 1.00 54.00 111 LYS A C 1
ATOM 809 O O . LYS A 1 111 ? 23.407 -4.433 -18.757 1.00 54.00 111 LYS A O 1
ATOM 814 N N . ARG A 1 112 ? 21.383 -4.762 -19.658 1.00 53.34 112 ARG A N 1
ATOM 815 C CA . ARG A 1 112 ? 21.753 -6.081 -20.194 1.00 53.34 112 ARG A CA 1
ATOM 816 C C . ARG A 1 112 ? 22.637 -5.871 -21.420 1.00 53.34 112 ARG A C 1
ATOM 818 O O . ARG A 1 112 ? 22.148 -5.607 -22.511 1.00 53.34 112 ARG A O 1
ATOM 825 N N . CYS A 1 113 ? 23.949 -5.986 -21.211 1.00 50.88 113 CYS A N 1
ATOM 826 C CA . CYS A 1 113 ? 24.929 -6.127 -22.284 1.00 50.88 113 CYS A CA 1
ATOM 827 C C . CYS A 1 113 ? 24.388 -7.156 -23.297 1.00 50.88 113 CYS A C 1
ATOM 829 O O . CYS A 1 113 ? 24.029 -8.258 -22.862 1.00 50.88 113 CYS A O 1
ATOM 831 N N . PRO A 1 114 ? 24.266 -6.828 -24.597 1.00 52.41 114 PRO A N 1
ATOM 832 C CA . PRO A 1 114 ? 23.875 -7.818 -25.583 1.00 52.41 114 PRO A CA 1
ATOM 833 C C . PRO A 1 114 ? 24.954 -8.897 -25.582 1.00 52.41 114 PRO A C 1
ATOM 835 O O . PRO A 1 114 ? 26.111 -8.637 -25.908 1.00 52.41 114 PRO A O 1
ATOM 838 N N . VAL A 1 115 ? 24.582 -10.094 -25.137 1.00 53.66 115 VAL A N 1
ATOM 839 C CA . VAL A 1 115 ? 25.435 -11.273 -25.246 1.00 53.66 115 VAL A CA 1
ATOM 840 C C . VAL A 1 115 ? 25.450 -11.621 -26.732 1.00 53.66 115 VAL A C 1
ATOM 842 O O . VAL A 1 115 ? 24.502 -12.217 -27.240 1.00 53.66 115 VAL A O 1
ATOM 845 N N . THR A 1 116 ? 26.456 -11.109 -27.435 1.00 54.34 116 THR A N 1
ATOM 846 C CA . THR A 1 116 ? 26.858 -11.555 -28.774 1.00 54.34 116 THR A CA 1
ATOM 847 C C . THR A 1 116 ? 27.537 -12.907 -28.685 1.00 54.34 116 THR A C 1
ATOM 849 O O . THR A 1 116 ? 28.390 -13.041 -27.775 1.00 54.34 116 THR A O 1
#

Radius of gyration: 19.72 Å; chains: 1; bounding box: 51×24×72 Å